Protein AF-A0A8B3RW58-F1 (afdb_monomer_lite)

Foldseek 3Di:
DPPPPPPPDDLVRLLVVCCVQPPDHNVVSVVVCVPDDSVRSVVSSVVSVVVVVVVVVVVVVVVVD

Organism: Enterococcus faecalis (NCBI:txid1351)

Structure (mmCIF, N/CA/C/O backbone):
data_AF-A0A8B3RW58-F1
#
_entry.id   AF-A0A8B3RW58-F1
#
loop_
_atom_site.group_PDB
_atom_site.id
_atom_site.type_symbol
_atom_site.label_atom_id
_atom_site.label_alt_id
_atom_site.label_comp_id
_atom_site.label_asym_id
_atom_site.label_entity_id
_atom_site.label_seq_id
_atom_site.pdbx_PDB_ins_code
_atom_site.Cartn_x
_atom_site.Cartn_y
_atom_site.Cartn_z
_atom_site.occupancy
_atom_site.B_iso_or_equiv
_atom_site.auth_s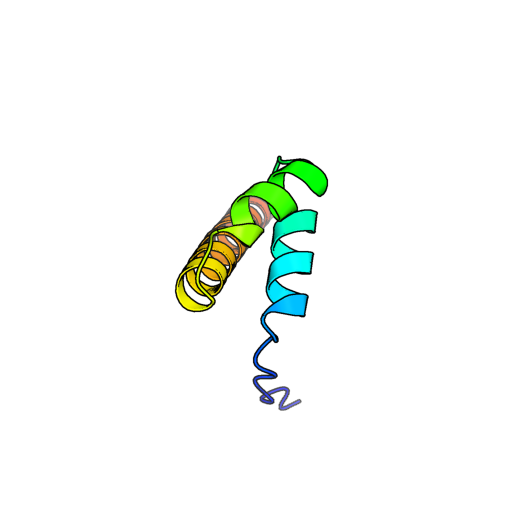eq_id
_atom_site.auth_comp_id
_atom_site.auth_asym_id
_atom_site.auth_atom_id
_atom_site.pdbx_PDB_model_num
ATOM 1 N N . MET A 1 1 ? 8.293 -25.760 -11.329 1.00 38.00 1 MET A N 1
ATOM 2 C CA . MET A 1 1 ? 8.119 -25.643 -9.866 1.00 38.00 1 MET A CA 1
ATOM 3 C C . MET A 1 1 ? 6.847 -24.855 -9.632 1.00 38.00 1 MET A C 1
ATOM 5 O O . MET A 1 1 ? 6.776 -23.706 -10.041 1.00 38.00 1 MET A O 1
ATOM 9 N N . ILE A 1 2 ? 5.811 -25.509 -9.110 1.00 44.66 2 ILE A N 1
ATOM 10 C CA . ILE A 1 2 ? 4.494 -24.904 -8.892 1.00 44.66 2 ILE A CA 1
ATOM 11 C C . ILE A 1 2 ? 4.572 -24.134 -7.571 1.00 44.66 2 ILE A C 1
ATOM 13 O O . ILE A 1 2 ? 4.351 -24.702 -6.507 1.00 44.66 2 ILE A O 1
ATOM 17 N N . PHE A 1 3 ? 4.933 -22.854 -7.634 1.00 44.19 3 PHE A N 1
ATOM 18 C CA . PHE A 1 3 ? 4.735 -21.919 -6.525 1.00 44.19 3 PHE A CA 1
ATOM 19 C C . PHE A 1 3 ? 3.381 -21.221 -6.695 1.00 44.19 3 PHE A C 1
ATOM 21 O O . PHE A 1 3 ? 3.302 -20.004 -6.784 1.00 44.19 3 PHE A O 1
ATOM 28 N N . ASP A 1 4 ? 2.299 -21.999 -6.754 1.00 50.00 4 ASP A N 1
ATOM 29 C CA . ASP A 1 4 ? 0.939 -21.466 -6.610 1.00 50.00 4 ASP A CA 1
ATOM 30 C C . ASP A 1 4 ? 0.406 -21.843 -5.223 1.00 50.00 4 ASP A C 1
ATOM 32 O O . ASP A 1 4 ? -0.450 -22.705 -5.034 1.00 50.00 4 ASP A O 1
ATOM 36 N N . ARG A 1 5 ? 0.996 -21.216 -4.204 1.00 48.09 5 ARG A N 1
ATOM 37 C CA . ARG A 1 5 ? 0.275 -20.896 -2.974 1.00 48.09 5 ARG A CA 1
ATOM 38 C C . ARG A 1 5 ? 0.172 -19.384 -2.960 1.00 48.09 5 ARG A C 1
ATOM 40 O O . ARG A 1 5 ? 1.114 -18.716 -2.545 1.00 48.09 5 ARG A O 1
ATOM 47 N N . ARG A 1 6 ? -0.963 -18.842 -3.405 1.00 58.62 6 ARG A N 1
ATOM 48 C CA . ARG A 1 6 ? -1.351 -17.454 -3.117 1.00 58.62 6 ARG A CA 1
ATOM 49 C C . ARG A 1 6 ? -1.471 -17.291 -1.600 1.00 58.62 6 ARG A C 1
ATOM 51 O O . ARG A 1 6 ? -2.564 -17.394 -1.047 1.00 58.62 6 ARG A O 1
ATOM 58 N N . ILE A 1 7 ? -0.353 -17.090 -0.909 1.00 64.19 7 ILE A N 1
ATOM 59 C CA . ILE A 1 7 ? -0.367 -16.619 0.471 1.00 64.19 7 ILE A CA 1
ATOM 60 C C . ILE A 1 7 ? -0.939 -15.207 0.386 1.00 64.19 7 ILE A C 1
ATOM 62 O O . ILE A 1 7 ? -0.275 -14.278 -0.066 1.00 64.19 7 ILE A O 1
ATOM 66 N N . LYS A 1 8 ? -2.225 -15.060 0.719 1.00 78.12 8 LYS A N 1
ATOM 67 C CA . LYS A 1 8 ? -2.829 -13.737 0.853 1.00 78.12 8 LYS A CA 1
ATOM 68 C C . LYS A 1 8 ? -2.118 -13.040 2.005 1.00 78.12 8 LYS A C 1
ATOM 70 O O . LYS A 1 8 ? -2.222 -13.502 3.137 1.00 78.12 8 LYS A O 1
ATOM 75 N N . MET A 1 9 ? -1.438 -11.937 1.703 1.00 86.19 9 MET A N 1
ATOM 76 C CA . MET A 1 9 ? -0.847 -11.084 2.728 1.00 86.19 9 MET A CA 1
ATOM 77 C C . MET A 1 9 ? -1.926 -10.636 3.716 1.00 86.19 9 MET A C 1
ATOM 79 O O . MET A 1 9 ? -3.024 -10.212 3.327 1.00 86.19 9 MET A O 1
ATOM 83 N N . THR A 1 10 ? -1.593 -10.727 4.994 1.00 93.44 10 THR A N 1
ATOM 84 C CA . THR A 1 10 ? -2.367 -10.174 6.102 1.00 93.44 10 THR A CA 1
ATOM 85 C C . THR A 1 10 ? -2.389 -8.647 6.031 1.00 93.44 10 THR A C 1
ATOM 87 O O . THR A 1 10 ? -1.540 -8.026 5.389 1.00 93.44 10 THR A O 1
ATOM 90 N N . THR A 1 11 ? -3.338 -8.005 6.720 1.00 93.06 11 THR A N 1
ATOM 91 C CA . THR A 1 11 ? -3.368 -6.535 6.823 1.00 93.06 11 THR A CA 1
ATOM 92 C C . THR A 1 11 ? -2.051 -5.993 7.377 1.00 93.06 11 THR A C 1
ATOM 94 O O . THR A 1 11 ? -1.526 -5.022 6.847 1.00 93.06 11 THR A O 1
ATOM 97 N N . LYS A 1 12 ? -1.461 -6.655 8.381 1.00 93.62 12 LYS A N 1
ATOM 98 C CA . LYS A 1 12 ? -0.178 -6.242 8.963 1.00 93.62 12 LYS A CA 1
ATOM 99 C C . LYS A 1 12 ? 0.951 -6.253 7.931 1.00 93.62 12 LYS A C 1
ATOM 101 O O . LYS A 1 12 ? 1.672 -5.272 7.819 1.00 93.62 12 LYS A O 1
ATOM 106 N N . GLU A 1 13 ? 1.078 -7.324 7.153 1.00 95.00 13 GLU A N 1
ATOM 107 C CA . GLU A 1 13 ? 2.109 -7.417 6.110 1.00 95.00 13 GLU A CA 1
ATOM 108 C C . GLU A 1 13 ? 1.912 -6.362 5.015 1.00 95.00 13 GLU A C 1
ATOM 110 O O . GLU A 1 13 ? 2.886 -5.814 4.508 1.00 95.00 13 GLU A O 1
ATOM 115 N N . LYS A 1 14 ? 0.660 -6.029 4.673 1.00 95.31 14 LYS A N 1
ATOM 116 C CA . LYS A 1 14 ? 0.355 -4.948 3.722 1.00 95.31 14 LYS A CA 1
ATOM 117 C C . LYS A 1 14 ? 0.759 -3.578 4.253 1.00 95.31 14 LYS A C 1
ATOM 119 O O . LYS A 1 14 ? 1.275 -2.772 3.491 1.00 95.31 14 LYS A O 1
ATOM 124 N N . ILE A 1 15 ? 0.542 -3.318 5.541 1.00 95.69 15 ILE A N 1
ATOM 125 C CA . ILE A 1 15 ? 0.960 -2.066 6.185 1.00 95.69 15 ILE A CA 1
ATOM 126 C C . ILE A 1 15 ? 2.484 -1.936 6.156 1.00 95.69 15 ILE A C 1
ATOM 128 O O . ILE A 1 15 ? 2.993 -0.884 5.786 1.00 95.69 15 ILE A O 1
ATOM 132 N N . GLU A 1 16 ? 3.206 -3.004 6.497 1.00 96.56 16 GLU A N 1
ATOM 133 C CA . GLU A 1 16 ? 4.672 -3.002 6.453 1.00 96.56 16 GLU A CA 1
ATOM 134 C C . GLU A 1 16 ? 5.200 -2.808 5.028 1.00 96.56 16 GLU A C 1
ATOM 136 O O . GLU A 1 16 ? 6.142 -2.049 4.828 1.00 96.56 16 GLU A O 1
ATOM 141 N N . PHE A 1 17 ? 4.552 -3.409 4.026 1.00 95.56 17 PHE A N 1
ATOM 142 C CA . 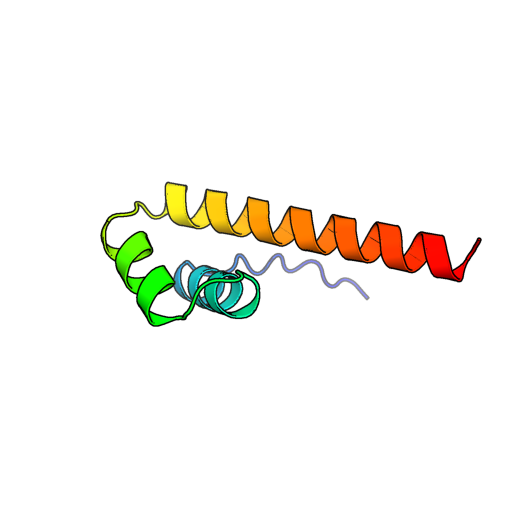PHE A 1 17 ? 4.868 -3.132 2.626 1.00 95.56 17 PHE A CA 1
ATOM 143 C C . PHE A 1 17 ? 4.661 -1.653 2.279 1.00 95.56 17 PHE A C 1
ATOM 145 O O . PHE A 1 17 ? 5.572 -1.030 1.748 1.00 95.56 17 PHE A O 1
ATOM 152 N N . ILE A 1 18 ? 3.500 -1.075 2.616 1.00 96.25 18 ILE A N 1
ATOM 153 C CA . ILE A 1 18 ? 3.201 0.339 2.343 1.00 96.25 18 ILE A CA 1
ATOM 154 C C . ILE A 1 18 ? 4.277 1.237 2.961 1.00 96.25 18 ILE A C 1
ATOM 156 O O . ILE A 1 18 ? 4.815 2.079 2.253 1.00 96.25 18 ILE A O 1
ATOM 160 N N . LYS A 1 19 ? 4.641 1.021 4.234 1.00 96.75 19 LYS A N 1
ATOM 161 C CA . LYS A 1 19 ? 5.704 1.779 4.921 1.00 96.75 19 LYS A CA 1
ATOM 162 C C . LYS A 1 19 ? 7.044 1.739 4.182 1.00 96.75 19 LYS A C 1
ATOM 164 O O . LYS A 1 19 ? 7.723 2.752 4.103 1.00 96.75 19 LYS A O 1
ATOM 169 N N . GLN A 1 20 ? 7.416 0.587 3.626 1.00 95.88 20 GLN A N 1
ATOM 170 C CA . GLN A 1 20 ? 8.703 0.415 2.946 1.00 95.88 20 GLN A CA 1
ATOM 171 C C . GLN A 1 20 ? 8.789 1.141 1.602 1.00 95.88 20 GLN A C 1
ATOM 173 O O . GLN A 1 20 ? 9.884 1.509 1.184 1.00 95.88 20 GLN A O 1
ATOM 178 N N . VAL A 1 21 ? 7.664 1.291 0.901 1.00 94.81 21 VAL A N 1
ATOM 179 C CA . VAL A 1 21 ? 7.662 1.705 -0.513 1.00 94.81 21 VAL A CA 1
ATOM 180 C C . VAL A 1 21 ? 7.096 3.101 -0.737 1.00 94.81 21 VAL A C 1
ATOM 182 O O . VAL A 1 21 ? 7.367 3.716 -1.769 1.00 94.81 21 VAL A O 1
ATOM 185 N N . THR A 1 22 ? 6.302 3.601 0.207 1.00 92.69 22 THR A N 1
ATOM 186 C CA . THR A 1 22 ? 5.731 4.944 0.150 1.00 92.69 22 THR A CA 1
ATOM 187 C C . THR A 1 22 ? 6.800 5.997 0.465 1.00 92.69 22 THR A C 1
ATOM 189 O O . THR A 1 22 ? 7.652 5.775 1.322 1.00 92.69 22 THR A O 1
ATOM 192 N N . PRO A 1 23 ? 6.737 7.201 -0.128 1.00 90.44 23 PRO A N 1
ATOM 193 C CA . PRO A 1 23 ? 7.673 8.290 0.181 1.00 90.44 23 PRO A CA 1
ATOM 194 C C . PRO A 1 23 ? 7.409 8.980 1.537 1.00 90.44 23 PRO A C 1
ATOM 196 O O . PRO A 1 23 ? 7.937 10.060 1.794 1.00 90.44 23 PRO A O 1
ATOM 199 N N . HIS A 1 24 ? 6.564 8.399 2.392 1.00 92.25 24 HIS A N 1
ATOM 200 C CA . HIS A 1 24 ? 6.181 8.954 3.692 1.00 92.25 24 HIS A CA 1
ATOM 201 C C . HIS A 1 24 ? 6.925 8.239 4.816 1.00 92.25 24 HIS A C 1
ATOM 203 O O . HIS A 1 24 ? 7.253 7.063 4.698 1.00 92.25 24 HIS A O 1
ATOM 209 N N . SER A 1 25 ? 7.146 8.928 5.935 1.00 96.19 25 SER A N 1
ATOM 210 C CA . SER A 1 25 ? 7.714 8.283 7.120 1.00 96.19 25 SER A CA 1
ATOM 211 C C . SER A 1 25 ? 6.733 7.286 7.745 1.00 96.19 25 SER A C 1
ATOM 213 O O . SER A 1 25 ? 5.516 7.486 7.710 1.00 96.19 25 SER A O 1
ATOM 215 N N . ASP A 1 26 ? 7.255 6.261 8.423 1.00 96.19 26 ASP A N 1
ATOM 216 C CA . ASP A 1 26 ? 6.449 5.265 9.143 1.00 96.19 26 ASP A CA 1
ATOM 217 C C . ASP A 1 26 ? 5.404 5.903 10.070 1.00 96.19 26 ASP A C 1
ATOM 219 O O . ASP A 1 26 ? 4.263 5.445 10.140 1.00 96.19 26 ASP A O 1
ATOM 223 N N . SER A 1 27 ? 5.760 7.000 10.751 1.00 96.44 27 SER A N 1
ATOM 224 C CA . SER A 1 27 ? 4.846 7.708 11.656 1.00 96.44 27 SER A CA 1
ATOM 225 C C . SER A 1 27 ? 3.673 8.360 10.922 1.00 96.44 27 SER A C 1
ATOM 227 O O . SER A 1 27 ? 2.560 8.399 11.451 1.00 96.44 27 SER A O 1
ATOM 229 N N . G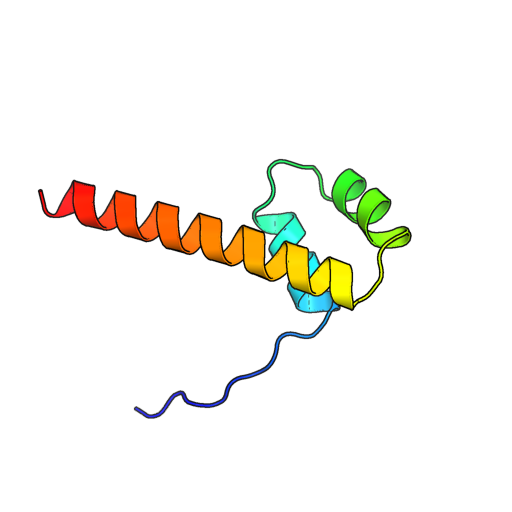LU A 1 28 ? 3.894 8.893 9.722 1.00 96.00 28 GLU A N 1
ATOM 230 C CA . GLU A 1 28 ? 2.827 9.462 8.895 1.00 96.00 28 GLU A CA 1
ATOM 231 C C . GLU A 1 28 ? 1.901 8.361 8.381 1.00 96.00 28 GLU A C 1
ATOM 233 O O . GLU A 1 28 ? 0.680 8.482 8.496 1.00 96.00 28 GLU A O 1
ATOM 238 N N . VAL A 1 29 ? 2.477 7.253 7.916 1.00 95.75 29 VAL A N 1
ATOM 239 C CA . VAL A 1 29 ? 1.736 6.075 7.450 1.00 95.75 29 VAL A CA 1
ATOM 240 C C . VAL A 1 29 ? 0.847 5.513 8.565 1.00 95.75 29 VAL A C 1
ATOM 242 O O . VAL A 1 29 ? -0.346 5.293 8.355 1.00 95.75 29 VAL A O 1
ATOM 245 N N . GLU A 1 30 ? 1.371 5.369 9.785 1.00 95.31 30 GLU A N 1
ATOM 246 C CA . GLU A 1 30 ? 0.595 4.906 10.943 1.00 95.31 30 GLU A CA 1
ATOM 247 C C . GLU A 1 30 ? -0.553 5.851 11.318 1.00 95.31 30 GLU A C 1
ATOM 249 O O . GLU A 1 30 ? -1.652 5.391 11.644 1.00 95.31 30 GLU A O 1
ATOM 254 N N . LYS A 1 31 ? -0.337 7.172 11.241 1.00 96.00 31 LYS A N 1
ATOM 255 C CA . LYS A 1 31 ? -1.393 8.169 11.493 1.00 96.00 31 LYS A CA 1
ATOM 256 C C . LYS A 1 31 ? -2.525 8.062 10.476 1.00 96.00 31 LYS A C 1
ATOM 258 O O . LYS A 1 31 ? -3.686 8.138 10.873 1.00 96.00 31 LYS A O 1
ATOM 263 N N . ILE A 1 32 ? -2.195 7.871 9.198 1.00 93.62 32 ILE A N 1
ATOM 264 C CA . ILE A 1 32 ? -3.179 7.718 8.119 1.00 93.62 32 ILE A CA 1
ATOM 265 C C . ILE A 1 32 ? -3.974 6.420 8.318 1.00 93.62 32 ILE A C 1
ATOM 267 O O . ILE A 1 32 ? -5.206 6.435 8.331 1.00 93.62 32 ILE A O 1
ATOM 271 N N . ILE A 1 33 ? -3.282 5.303 8.558 1.00 94.50 33 ILE A N 1
ATOM 272 C CA . ILE A 1 33 ? -3.895 3.972 8.664 1.00 94.50 33 ILE A CA 1
ATOM 273 C C . ILE A 1 33 ? -4.806 3.840 9.886 1.00 94.50 33 ILE A C 1
ATOM 275 O O . ILE A 1 33 ? -5.816 3.144 9.812 1.00 94.50 33 ILE A O 1
ATOM 279 N N . LYS A 1 34 ? -4.513 4.533 10.994 1.00 92.75 34 LYS A N 1
ATOM 280 C CA . LYS A 1 34 ? -5.331 4.482 12.219 1.00 92.75 34 LYS A CA 1
ATOM 281 C C . LYS A 1 34 ? -6.811 4.833 11.983 1.00 92.75 34 LYS A C 1
ATOM 283 O O . LYS A 1 34 ? -7.663 4.383 12.744 1.00 92.75 34 LYS A O 1
ATOM 288 N N . GLY A 1 35 ? -7.118 5.627 10.954 1.00 89.75 35 GLY A N 1
ATOM 289 C CA . GLY A 1 35 ? -8.485 5.989 10.564 1.00 89.75 35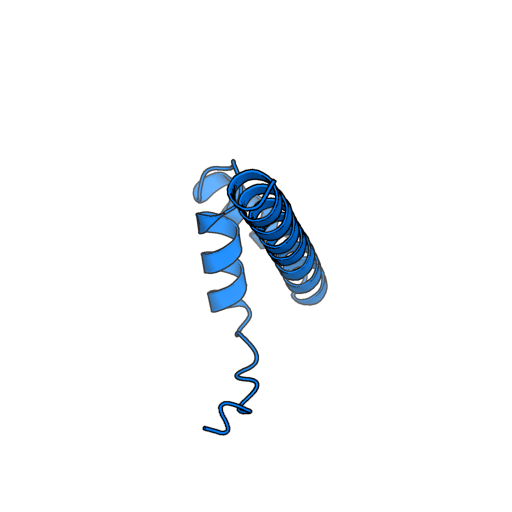 GLY A CA 1
ATOM 290 C C . GLY A 1 35 ? -9.063 5.187 9.390 1.00 89.75 35 GLY A C 1
ATOM 291 O O . GLY A 1 35 ? -10.175 5.479 8.954 1.00 89.75 35 GLY A O 1
ATOM 292 N N . MET A 1 36 ? -8.329 4.215 8.842 1.00 94.44 36 MET A N 1
ATOM 293 C CA . MET A 1 36 ? -8.708 3.493 7.625 1.00 94.44 36 MET A CA 1
ATOM 294 C C . MET A 1 36 ? -9.361 2.139 7.914 1.00 94.44 36 MET A C 1
ATOM 296 O O . MET A 1 36 ? -9.006 1.433 8.851 1.00 94.44 36 MET A O 1
ATOM 300 N N . SER A 1 37 ? -10.295 1.749 7.043 1.00 96.25 37 SER A N 1
ATOM 301 C CA . SER A 1 37 ? -10.822 0.381 7.008 1.00 96.25 37 SER A CA 1
ATOM 302 C C . SER A 1 37 ? -9.821 -0.589 6.371 1.00 96.25 37 SER A C 1
ATOM 304 O O . SER A 1 37 ? -9.033 -0.183 5.513 1.00 96.25 37 SER A O 1
ATOM 306 N N . ASP A 1 38 ? -9.923 -1.883 6.688 1.00 93.12 38 ASP A N 1
ATOM 307 C CA . ASP A 1 38 ? -9.136 -2.943 6.034 1.00 93.12 38 ASP A CA 1
ATOM 308 C C . ASP A 1 38 ? -9.262 -2.908 4.504 1.00 93.12 38 ASP A C 1
ATOM 310 O O . ASP A 1 38 ? -8.283 -3.099 3.782 1.00 93.12 38 ASP A O 1
ATOM 314 N N . THR A 1 39 ? -10.458 -2.602 3.990 1.00 95.69 39 THR A N 1
ATOM 315 C CA . THR A 1 39 ? -10.701 -2.437 2.551 1.00 95.69 39 THR A CA 1
ATOM 316 C C . THR A 1 39 ? -9.871 -1.294 1.976 1.00 95.69 39 THR A C 1
ATOM 318 O O . THR A 1 39 ? -9.283 -1.433 0.905 1.00 95.69 39 THR A O 1
ATOM 321 N N . SER A 1 40 ? -9.801 -0.164 2.679 1.00 96.88 40 SER A N 1
ATOM 322 C CA . SER A 1 40 ? -9.015 0.992 2.250 1.00 96.88 40 SER A CA 1
ATOM 323 C C . SER A 1 40 ? -7.515 0.687 2.281 1.00 96.88 40 SER A C 1
ATOM 325 O O . SER A 1 40 ? -6.814 1.027 1.331 1.00 96.88 40 SER A O 1
ATOM 327 N N . ILE A 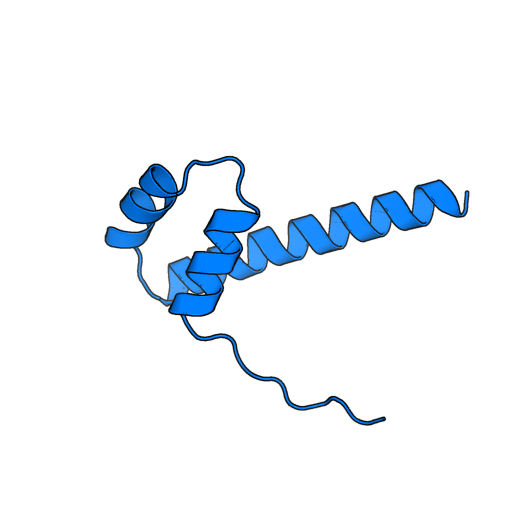1 41 ? -7.035 -0.004 3.322 1.00 96.00 41 ILE A N 1
ATOM 328 C CA . ILE A 1 41 ? -5.636 -0.452 3.429 1.00 96.00 41 ILE A CA 1
ATOM 329 C C . ILE A 1 41 ? -5.299 -1.394 2.269 1.00 96.00 41 ILE A C 1
ATOM 331 O O . ILE A 1 41 ? -4.266 -1.243 1.623 1.00 96.00 41 ILE A O 1
ATOM 335 N N . ASN A 1 42 ? -6.200 -2.327 1.946 1.00 95.81 42 ASN A N 1
ATOM 336 C CA . ASN A 1 42 ? -6.020 -3.223 0.810 1.00 95.81 42 ASN A CA 1
ATOM 337 C C . ASN A 1 42 ? -5.923 -2.460 -0.516 1.00 95.81 42 ASN A C 1
ATOM 339 O O . ASN A 1 42 ? -5.090 -2.798 -1.345 1.00 95.81 42 ASN A O 1
ATOM 343 N N . ARG A 1 43 ? -6.755 -1.433 -0.725 1.00 96.69 43 ARG A N 1
ATOM 344 C CA . ARG A 1 43 ? -6.696 -0.618 -1.949 1.00 96.69 43 ARG A CA 1
ATOM 345 C C . ARG A 1 43 ? -5.381 0.148 -2.062 1.00 96.69 43 ARG A C 1
ATOM 347 O O . ARG A 1 43 ? -4.825 0.182 -3.150 1.00 96.69 43 ARG A O 1
ATOM 354 N N . TRP A 1 44 ? -4.882 0.721 -0.968 1.00 96.44 44 TRP A N 1
ATOM 355 C CA . TRP A 1 44 ? -3.586 1.405 -0.978 1.00 96.44 44 TRP A CA 1
ATOM 356 C C . TRP A 1 44 ? -2.446 0.433 -1.306 1.00 96.44 44 TRP A C 1
ATOM 358 O O . TRP A 1 44 ? -1.650 0.705 -2.199 1.00 96.44 44 TRP A O 1
ATOM 368 N N . TYR A 1 45 ? -2.435 -0.747 -0.682 1.00 95.75 45 TYR A N 1
ATOM 369 C CA . TYR A 1 45 ? -1.465 -1.797 -0.996 1.00 95.75 45 TYR A CA 1
ATOM 370 C C . TYR A 1 45 ? -1.434 -2.156 -2.494 1.00 95.75 45 TYR A C 1
ATOM 372 O O . TYR A 1 45 ? -0.357 -2.200 -3.082 1.00 95.75 45 TYR A O 1
ATOM 380 N N . GLU A 1 46 ? -2.594 -2.374 -3.125 1.00 95.62 46 GLU A N 1
ATOM 381 C CA . GLU A 1 46 ? -2.648 -2.712 -4.557 1.00 95.62 46 GLU A CA 1
ATOM 382 C C . GLU A 1 46 ? -2.153 -1.561 -5.451 1.00 95.62 46 GLU A C 1
ATOM 384 O O . GLU A 1 46 ? -1.532 -1.817 -6.479 1.00 95.62 46 GLU A O 1
ATOM 389 N N . ILE A 1 47 ? -2.390 -0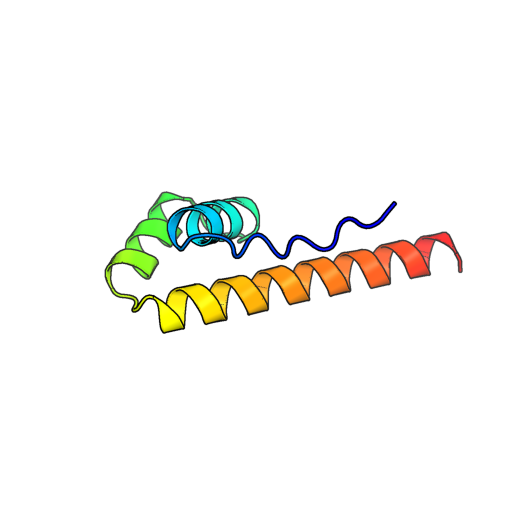.303 -5.057 1.00 95.75 47 ILE A N 1
ATOM 390 C CA . ILE A 1 47 ? -1.894 0.876 -5.785 1.00 95.75 47 ILE A CA 1
ATOM 391 C C . ILE A 1 47 ? -0.364 0.937 -5.738 1.00 95.75 47 ILE A C 1
ATOM 393 O O . ILE A 1 47 ? 0.268 1.067 -6.784 1.00 95.75 47 ILE A O 1
ATOM 397 N N . GLU A 1 48 ? 0.236 0.814 -4.551 1.00 95.75 48 GLU A N 1
ATOM 398 C CA . GLU A 1 48 ? 1.699 0.856 -4.412 1.00 95.75 48 GLU A CA 1
ATOM 399 C C . GLU A 1 48 ? 2.369 -0.316 -5.121 1.00 95.75 48 GLU A C 1
ATOM 401 O O . GLU A 1 48 ? 3.381 -0.143 -5.795 1.00 95.75 48 GLU A O 1
ATOM 406 N N . LYS A 1 49 ? 1.779 -1.510 -5.016 1.00 94.69 49 LYS A N 1
ATOM 407 C CA . LYS A 1 49 ? 2.264 -2.686 -5.734 1.00 94.69 49 LYS A CA 1
ATOM 408 C C . LYS A 1 49 ? 2.270 -2.445 -7.245 1.00 94.69 49 LYS A C 1
ATOM 410 O O . LYS A 1 49 ? 3.287 -2.685 -7.885 1.00 94.69 49 LYS A O 1
ATOM 415 N N . TYR A 1 50 ? 1.167 -1.938 -7.796 1.00 95.31 50 TYR A N 1
ATOM 416 C CA . TYR A 1 50 ? 1.071 -1.644 -9.224 1.00 95.31 50 TYR A CA 1
ATOM 417 C C . TYR A 1 50 ? 2.104 -0.604 -9.675 1.00 95.31 50 TYR A C 1
ATOM 419 O O . TYR A 1 50 ? 2.730 -0.789 -10.713 1.00 95.31 50 TYR A O 1
ATOM 427 N N . ARG A 1 51 ? 2.332 0.452 -8.882 1.00 94.88 51 ARG A N 1
ATOM 428 C CA . ARG A 1 51 ? 3.358 1.463 -9.178 1.00 94.88 51 ARG A CA 1
ATOM 429 C C . ARG A 1 51 ? 4.753 0.842 -9.296 1.00 94.88 51 ARG A C 1
ATOM 431 O O . ARG A 1 51 ? 5.466 1.136 -10.248 1.00 94.88 51 ARG A O 1
ATOM 438 N N . ILE A 1 52 ? 5.128 -0.034 -8.365 1.00 93.56 52 ILE A N 1
ATOM 439 C CA . ILE A 1 52 ? 6.434 -0.715 -8.395 1.00 93.56 52 ILE A CA 1
ATOM 440 C C . ILE A 1 52 ? 6.537 -1.665 -9.589 1.00 93.56 52 ILE A C 1
ATOM 442 O O . ILE A 1 52 ? 7.582 -1.719 -10.233 1.00 93.56 52 ILE A O 1
ATOM 446 N N . ASP A 1 53 ? 5.464 -2.401 -9.896 1.00 93.38 53 ASP A N 1
ATOM 447 C CA . ASP A 1 53 ? 5.425 -3.285 -11.064 1.00 93.38 53 ASP A CA 1
ATOM 448 C C . ASP A 1 53 ? 5.658 -2.480 -12.363 1.00 93.38 53 ASP A C 1
ATOM 450 O O . ASP A 1 53 ? 6.422 -2.922 -13.222 1.00 93.38 53 ASP A O 1
ATOM 454 N N . GLN A 1 54 ? 5.084 -1.273 -12.477 1.00 93.88 54 GLN A N 1
ATOM 455 C CA . GLN A 1 54 ? 5.331 -0.362 -13.604 1.00 93.88 54 GLN A CA 1
ATOM 456 C C . GLN A 1 54 ? 6.769 0.170 -13.643 1.00 93.88 54 GLN A C 1
ATOM 458 O O . GLN A 1 54 ? 7.400 0.132 -14.695 1.00 93.88 54 GLN A O 1
ATOM 463 N N . GLU A 1 55 ? 7.313 0.628 -12.512 1.00 92.62 55 GLU A N 1
ATOM 464 C CA . GLU A 1 55 ? 8.704 1.106 -12.432 1.00 92.62 55 GLU A CA 1
ATOM 465 C C . GLU A 1 55 ? 9.702 0.011 -12.838 1.00 92.62 55 GLU A C 1
ATOM 467 O O . GLU A 1 55 ? 10.689 0.273 -13.530 1.00 92.62 55 GLU A O 1
ATOM 472 N N . LEU A 1 56 ? 9.429 -1.237 -12.446 1.00 92.69 56 LEU A N 1
ATOM 473 C CA . LEU A 1 56 ? 10.225 -2.388 -12.853 1.00 92.69 56 LEU A CA 1
ATOM 474 C C . LEU A 1 56 ? 10.107 -2.654 -14.357 1.00 92.69 56 LEU A C 1
ATOM 476 O O . LEU A 1 56 ? 11.124 -2.901 -15.004 1.00 92.69 56 LEU A O 1
ATOM 480 N N . GLU A 1 57 ? 8.896 -2.611 -14.917 1.00 93.31 57 GLU A N 1
ATOM 481 C CA . GLU A 1 57 ? 8.671 -2.789 -16.355 1.00 93.31 57 GLU A CA 1
ATOM 482 C C . GLU A 1 57 ? 9.439 -1.741 -17.175 1.00 93.31 57 GLU A C 1
ATOM 484 O O . GLU A 1 57 ? 10.163 -2.095 -18.108 1.00 93.31 57 GLU A O 1
ATOM 489 N N . GLU A 1 58 ? 9.374 -0.468 -16.783 1.00 92.62 58 GLU A N 1
ATOM 490 C CA . GLU A 1 58 ? 10.104 0.624 -17.435 1.00 92.62 58 GLU A CA 1
ATOM 491 C C . GLU A 1 58 ? 11.629 0.457 -17.329 1.00 92.62 58 GLU A C 1
ATOM 493 O O . GLU A 1 58 ? 12.353 0.620 -18.319 1.00 92.62 58 GLU A O 1
ATOM 498 N N . ALA A 1 59 ? 12.135 0.085 -16.148 1.00 91.69 59 ALA A N 1
ATOM 499 C CA . ALA A 1 59 ? 13.559 -0.164 -15.938 1.00 91.69 59 ALA A CA 1
ATOM 500 C C . ALA A 1 59 ? 14.064 -1.341 -16.786 1.00 91.69 59 ALA A C 1
ATOM 502 O O . ALA A 1 59 ? 15.142 -1.268 -17.379 1.00 91.69 59 ALA A O 1
ATOM 503 N N . VAL A 1 60 ? 13.273 -2.414 -16.885 1.00 90.44 60 VAL A N 1
ATOM 504 C CA . VAL A 1 60 ? 13.576 -3.569 -17.736 1.00 90.44 60 VAL A CA 1
ATOM 505 C C . VAL A 1 60 ? 13.619 -3.148 -19.203 1.00 90.44 60 VAL A C 1
ATOM 507 O O . VAL A 1 60 ? 14.604 -3.437 -19.880 1.00 90.44 60 VAL A O 1
ATOM 510 N N . LEU A 1 61 ? 12.608 -2.425 -19.694 1.00 88.44 61 LEU A N 1
ATOM 511 C CA . LEU A 1 61 ? 12.575 -1.948 -21.081 1.00 88.44 61 LEU A CA 1
ATOM 512 C C . LEU A 1 61 ? 13.783 -1.070 -21.421 1.00 88.44 61 LEU A C 1
ATOM 514 O O . LEU A 1 61 ? 14.348 -1.216 -22.501 1.00 88.44 61 LEU A O 1
ATOM 518 N N . THR A 1 62 ? 14.218 -0.225 -20.485 1.00 84.75 62 THR A N 1
ATOM 519 C CA . THR A 1 62 ? 15.389 0.651 -20.649 1.00 84.75 62 THR A CA 1
ATOM 520 C C . THR A 1 62 ? 16.705 -0.124 -20.781 1.00 84.75 62 THR A C 1
ATOM 522 O O . THR A 1 62 ? 17.620 0.342 -21.445 1.00 84.75 62 THR A O 1
ATOM 525 N N . ILE A 1 63 ? 16.833 -1.303 -20.162 1.00 82.81 63 ILE A N 1
ATOM 526 C CA . ILE A 1 63 ? 18.049 -2.132 -20.264 1.00 82.81 63 ILE A CA 1
ATOM 527 C C . ILE A 1 63 ? 18.119 -2.869 -21.610 1.00 82.81 63 ILE A C 1
ATOM 529 O O . ILE A 1 63 ? 19.211 -3.121 -22.118 1.00 82.81 63 ILE A O 1
ATOM 533 N N . TYR A 1 64 ? 16.968 -3.259 -22.164 1.00 67.38 64 TYR A N 1
ATOM 534 C CA . TYR A 1 64 ? 16.888 -4.065 -23.387 1.00 67.38 64 TYR A CA 1
ATOM 535 C C . TYR A 1 64 ? 16.733 -3.245 -24.682 1.00 67.38 64 TYR A C 1
ATOM 537 O O . TYR A 1 64 ? 16.776 -3.843 -25.760 1.00 67.38 64 TYR A O 1
ATOM 545 N N . CYS A 1 65 ? 16.560 -1.922 -24.591 1.00 53.53 65 CYS A N 1
ATOM 546 C CA . CYS A 1 65 ? 16.463 -0.986 -25.721 1.00 53.53 65 CYS A CA 1
ATOM 547 C C . CYS A 1 65 ? 17.725 -0.123 -25.837 1.00 53.53 65 CYS A C 1
ATOM 549 O O . CYS A 1 65 ? 18.136 0.142 -26.990 1.00 53.53 65 CYS A O 1
#

pLDDT: mean 87.88, std 15.13, range [38.0, 96.88]

Sequence (65 aa):
MIFDRRIKMTTKEKIEFIKQVTPHSDSEVEKIIKGMSDTSINRWYEIEKYRIDQELEEAVLTIYC

Secondary structure (DSSP, 8-state):
-------PPPHHHHHHHHHHHSSS-HHHHHHHHTT--HHHHHHHHHHHHHHHHHHHHHHHHHHH-

Radius of gyration: 14.51 Å; chains: 1; bounding box: 29×35×38 Å